Protein AF-A0A0U5K028-F1 (afdb_monomer_lite)

pLDDT: mean 82.82, std 14.34, range [50.22, 97.19]

Radius of gyration: 14.16 Å; chains: 1; bounding box: 29×30×33 Å

Sequence (47 aa):
MSYGYITKLSENVNRQHVRYNNRYGTAIAADIYTPKNLEEDKLLLPS

Secondary structure (DSSP, 8-state):
--TT-SSPPPTTEEEEEEEEE-TTS-EEEEEEEEETT--GGGSSS--

Foldseek 3Di:
DPPPDPDDDDPQKDWDWDWDQDPVRDIDTDIDIDGPPDDPVVVPDDD

Structure (mmCIF, N/CA/C/O backbone):
data_AF-A0A0U5K028-F1
#
_entry.id   AF-A0A0U5K028-F1
#
loop_
_atom_site.group_PDB
_atom_site.id
_atom_site.type_symbol
_atom_site.label_atom_id
_atom_site.label_alt_id
_atom_site.label_comp_id
_atom_site.label_asym_id
_atom_site.label_entity_id
_atom_site.label_seq_id
_atom_site.pdbx_PDB_ins_code
_atom_site.Cartn_x
_atom_site.Cartn_y
_atom_site.Cartn_z
_atom_site.occupancy
_atom_site.B_iso_or_equiv
_atom_site.auth_seq_id
_atom_site.auth_comp_id
_atom_site.auth_asym_id
_atom_site.auth_atom_id
_atom_site.pdbx_PDB_model_num
ATOM 1 N N . MET A 1 1 ? 1.557 11.937 13.487 1.00 55.66 1 MET A N 1
ATOM 2 C CA . MET A 1 1 ? 1.366 11.616 12.055 1.00 55.66 1 MET A CA 1
ATOM 3 C C . MET A 1 1 ? 2.706 11.216 11.463 1.00 55.66 1 MET A C 1
ATOM 5 O O . MET A 1 1 ? 3.666 11.941 11.687 1.00 55.66 1 MET A O 1
ATOM 9 N N . SER A 1 2 ? 2.795 10.100 10.732 1.00 63.16 2 SER A N 1
ATOM 10 C CA . SER A 1 2 ? 3.936 9.873 9.832 1.00 63.16 2 SER A CA 1
ATOM 11 C C . SER A 1 2 ? 3.937 10.944 8.733 1.00 63.16 2 SER A C 1
ATOM 13 O O . SER A 1 2 ? 2.873 11.440 8.360 1.00 63.16 2 SER A O 1
ATOM 15 N N . TYR A 1 3 ? 5.112 11.334 8.246 1.00 66.25 3 TYR A N 1
ATOM 16 C CA . TYR A 1 3 ? 5.267 12.385 7.236 1.00 66.25 3 TYR A CA 1
ATOM 17 C C . TYR A 1 3 ? 4.502 12.021 5.944 1.00 66.25 3 TYR A C 1
ATOM 19 O O . TYR A 1 3 ? 4.668 10.914 5.439 1.00 66.25 3 TYR A O 1
ATOM 27 N N . GLY A 1 4 ? 3.637 12.918 5.446 1.00 73.00 4 GLY A N 1
ATOM 28 C CA . GLY A 1 4 ? 2.921 12.759 4.164 1.00 73.00 4 GLY A CA 1
ATOM 29 C C . GLY A 1 4 ? 1.434 12.365 4.215 1.00 73.00 4 GLY A C 1
ATOM 30 O O . GLY A 1 4 ? 0.813 12.280 3.161 1.00 73.00 4 GLY A O 1
ATOM 31 N N . TYR A 1 5 ? 0.830 12.161 5.392 1.00 78.31 5 TYR A N 1
ATOM 32 C CA . TYR A 1 5 ? -0.601 11.816 5.498 1.00 78.31 5 TYR A CA 1
ATOM 33 C C . TYR A 1 5 ? -1.439 13.006 5.961 1.00 78.31 5 TYR A C 1
ATOM 35 O O . TYR A 1 5 ? -1.148 13.611 6.991 1.00 78.31 5 TYR A O 1
ATOM 43 N N . ILE A 1 6 ? -2.517 13.291 5.227 1.00 82.81 6 ILE A N 1
ATOM 44 C CA . ILE A 1 6 ? -3.451 14.390 5.525 1.00 82.81 6 ILE A CA 1
ATOM 45 C C . ILE A 1 6 ? -4.413 14.079 6.684 1.00 82.81 6 ILE A C 1
ATOM 47 O O . ILE A 1 6 ? -5.107 14.970 7.161 1.00 82.81 6 ILE A O 1
ATOM 51 N N . THR A 1 7 ? -4.468 12.824 7.143 1.00 85.00 7 THR A N 1
ATOM 52 C CA . THR A 1 7 ? -5.338 12.381 8.242 1.00 85.00 7 THR A CA 1
ATOM 53 C C . THR A 1 7 ? -4.720 11.226 9.039 1.00 85.00 7 THR A C 1
ATOM 55 O O . THR A 1 7 ? -3.792 10.555 8.574 1.00 85.00 7 THR A O 1
ATOM 58 N N . LYS A 1 8 ? -5.229 10.990 10.256 1.00 89.38 8 LYS A N 1
ATOM 59 C CA . LYS A 1 8 ? -4.878 9.820 11.074 1.00 89.38 8 LYS A CA 1
ATOM 60 C C . LYS A 1 8 ? -5.432 8.561 10.400 1.00 89.38 8 LYS A C 1
ATOM 62 O O . LYS A 1 8 ? -6.585 8.530 9.978 1.00 89.38 8 LYS A O 1
ATOM 67 N N . LEU A 1 9 ? -4.615 7.511 10.329 1.00 88.56 9 LEU A N 1
ATOM 68 C CA . LEU A 1 9 ? -5.062 6.211 9.839 1.00 88.56 9 LEU A CA 1
ATOM 69 C C . LEU A 1 9 ? -6.121 5.630 10.787 1.00 88.56 9 LEU A C 1
ATOM 71 O O . LEU A 1 9 ? -5.920 5.621 12.003 1.00 88.56 9 LEU A O 1
ATOM 75 N N . SER A 1 10 ? -7.234 5.154 10.227 1.00 91.31 10 SER A N 1
ATOM 76 C CA . SER A 1 10 ? -8.283 4.475 10.992 1.00 91.31 10 SER A CA 1
ATOM 77 C C . SER A 1 10 ? -7.739 3.211 11.661 1.00 91.31 10 SER A C 1
ATOM 79 O O . SER A 1 10 ? -6.952 2.469 11.080 1.00 91.31 10 SER A O 1
ATOM 81 N N . GLU A 1 11 ? -8.186 2.937 12.883 1.00 92.00 11 GLU A N 1
ATOM 82 C CA . GLU A 1 11 ? -7.761 1.761 13.649 1.00 92.00 11 GLU A CA 1
ATOM 83 C C . GLU A 1 11 ? -8.374 0.457 13.118 1.00 92.00 11 GLU A C 1
ATOM 85 O O . GLU A 1 11 ? -7.884 -0.618 13.452 1.00 92.00 11 GLU A O 1
ATOM 90 N N . ASN A 1 12 ? -9.383 0.548 12.244 1.00 92.62 12 ASN A N 1
ATOM 91 C CA . ASN A 1 12 ? -10.087 -0.593 11.650 1.00 92.62 12 ASN A CA 1
ATOM 92 C C . ASN A 1 12 ? -9.489 -1.059 10.313 1.00 92.62 12 ASN A C 1
ATOM 94 O O . ASN A 1 12 ? -10.000 -2.007 9.712 1.00 92.62 12 ASN A O 1
ATOM 98 N N . VAL A 1 13 ? -8.429 -0.402 9.834 1.00 91.38 13 VAL A N 1
ATOM 99 C CA . VAL A 1 13 ? -7.769 -0.747 8.570 1.00 91.38 13 VAL A CA 1
ATOM 100 C C . VAL A 1 13 ? -6.304 -1.106 8.784 1.00 91.38 13 VAL A C 1
ATOM 102 O O . VAL A 1 13 ? -5.636 -0.584 9.677 1.00 91.38 13 VAL A O 1
ATOM 105 N N . ASN A 1 14 ? -5.806 -1.994 7.935 1.00 90.50 14 ASN A N 1
ATOM 106 C CA . ASN A 1 14 ? -4.391 -2.237 7.722 1.00 90.50 14 ASN A CA 1
ATOM 107 C C . ASN A 1 14 ? -3.931 -1.418 6.512 1.00 90.50 14 ASN A C 1
ATOM 109 O O . ASN A 1 14 ? -4.675 -1.269 5.542 1.00 90.50 14 ASN A O 1
ATOM 113 N N . ARG A 1 15 ? -2.706 -0.888 6.568 1.00 90.50 15 ARG A N 1
ATOM 114 C CA . ARG A 1 15 ? -2.048 -0.224 5.437 1.00 90.50 15 ARG A CA 1
ATOM 115 C C . ARG A 1 15 ? -0.811 -1.018 5.048 1.00 90.50 15 ARG A C 1
ATOM 117 O O . ARG A 1 15 ? 0.066 -1.221 5.884 1.00 90.50 15 ARG A O 1
ATOM 124 N N . GLN A 1 16 ? -0.724 -1.408 3.784 1.00 90.75 16 GLN A N 1
ATOM 125 C CA . GLN A 1 16 ? 0.429 -2.090 3.215 1.00 90.75 16 GLN A CA 1
ATOM 126 C C . GLN A 1 16 ? 1.095 -1.200 2.168 1.00 90.75 16 GLN A C 1
ATOM 128 O O . GLN A 1 16 ? 0.470 -0.811 1.185 1.00 90.75 16 GLN A O 1
ATOM 133 N N . HIS A 1 17 ? 2.379 -0.912 2.368 1.00 93.00 17 HIS A N 1
ATOM 134 C CA . HIS A 1 17 ? 3.211 -0.252 1.367 1.00 93.00 17 HIS A CA 1
ATOM 135 C C . HIS A 1 17 ? 3.652 -1.283 0.333 1.00 93.00 17 HIS A C 1
ATOM 137 O O . HIS A 1 17 ? 4.309 -2.265 0.681 1.00 93.00 17 HIS A O 1
ATOM 143 N N . VAL A 1 18 ? 3.290 -1.072 -0.929 1.00 93.94 18 VAL A N 1
ATOM 144 C CA . VAL A 1 18 ? 3.623 -1.983 -2.025 1.00 93.94 18 VAL A CA 1
ATOM 145 C C . VAL A 1 18 ? 4.427 -1.276 -3.099 1.00 93.94 18 VAL A C 1
ATOM 147 O O . VAL A 1 18 ? 4.293 -0.074 -3.336 1.00 93.94 18 VAL A O 1
ATOM 150 N N . ARG A 1 19 ? 5.265 -2.056 -3.776 1.00 95.38 19 ARG A N 1
ATOM 151 C CA . ARG A 1 19 ? 5.992 -1.629 -4.962 1.00 95.38 19 ARG A CA 1
ATOM 152 C C . ARG A 1 19 ? 5.955 -2.755 -5.979 1.00 95.38 19 ARG A C 1
ATOM 154 O O . ARG A 1 19 ? 6.548 -3.805 -5.751 1.00 95.38 19 ARG A O 1
ATOM 161 N N . TYR A 1 20 ? 5.287 -2.519 -7.098 1.00 94.44 20 TYR A N 1
ATOM 162 C CA . TYR A 1 20 ? 5.164 -3.490 -8.178 1.00 94.44 20 TYR A CA 1
ATOM 163 C C . TYR A 1 20 ? 5.803 -2.953 -9.445 1.00 94.44 20 TYR A C 1
ATOM 165 O O . TYR A 1 20 ? 5.624 -1.789 -9.788 1.00 94.44 20 TYR A O 1
ATOM 173 N N . ASN A 1 21 ? 6.522 -3.807 -10.165 1.00 95.69 21 ASN A N 1
ATOM 174 C CA . ASN A 1 21 ? 6.978 -3.475 -11.506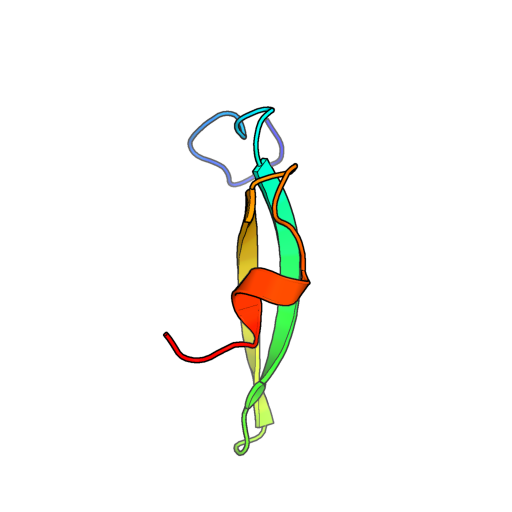 1.00 95.69 21 ASN A CA 1
ATOM 175 C C . ASN A 1 21 ? 5.911 -3.931 -12.496 1.00 95.69 21 ASN A C 1
ATOM 177 O O . ASN A 1 21 ? 5.524 -5.099 -12.499 1.00 95.69 21 ASN A O 1
ATOM 181 N N . ASN A 1 22 ? 5.425 -3.014 -13.330 1.00 92.44 22 ASN A N 1
ATOM 182 C CA . ASN A 1 22 ? 4.544 -3.391 -14.427 1.00 92.44 22 ASN A CA 1
ATOM 183 C C . ASN A 1 22 ? 5.335 -4.125 -15.530 1.00 92.44 22 ASN A C 1
ATOM 185 O O . ASN A 1 22 ? 6.567 -4.167 -15.520 1.00 92.44 22 ASN A O 1
ATOM 189 N N . ARG A 1 23 ? 4.622 -4.671 -16.525 1.00 96.38 23 ARG A N 1
ATOM 190 C CA . ARG A 1 23 ? 5.215 -5.386 -17.674 1.00 96.38 23 ARG A CA 1
ATOM 191 C C . ARG A 1 23 ? 6.287 -4.577 -18.425 1.00 96.38 23 ARG A C 1
ATOM 193 O O . ARG A 1 23 ? 7.142 -5.167 -19.074 1.00 96.38 23 ARG A O 1
ATOM 200 N N . TYR A 1 24 ? 6.241 -3.250 -18.341 1.00 96.62 24 TYR A N 1
ATOM 201 C CA . TYR A 1 24 ? 7.153 -2.327 -19.018 1.00 96.62 24 TYR A CA 1
ATOM 202 C C . TYR A 1 24 ? 8.334 -1.889 -18.137 1.00 96.62 24 TYR A C 1
ATOM 204 O O . TYR A 1 24 ? 9.077 -0.987 -18.511 1.00 96.62 24 TYR A O 1
ATOM 212 N N . GLY A 1 25 ? 8.508 -2.496 -16.959 1.00 93.50 25 GLY A N 1
ATOM 213 C CA . GLY A 1 25 ? 9.598 -2.175 -16.036 1.00 93.50 25 GLY A CA 1
ATOM 214 C C . GLY A 1 25 ? 9.399 -0.875 -15.250 1.00 93.50 25 GLY A C 1
ATOM 215 O O . GLY A 1 25 ? 10.316 -0.434 -14.563 1.00 93.50 25 GLY A O 1
ATOM 216 N N . THR A 1 26 ? 8.217 -0.252 -15.310 1.00 96.44 26 THR A N 1
ATOM 217 C CA . THR A 1 26 ? 7.898 0.908 -14.470 1.00 96.44 26 THR A CA 1
ATOM 218 C C . THR A 1 26 ? 7.504 0.443 -13.074 1.00 96.44 26 THR A C 1
ATOM 220 O O . THR A 1 26 ? 6.582 -0.362 -12.923 1.00 96.44 26 THR A O 1
ATOM 223 N N . ALA A 1 27 ? 8.172 0.978 -12.053 1.00 97.19 27 ALA A N 1
ATOM 224 C CA . ALA A 1 27 ? 7.815 0.734 -10.663 1.00 97.19 27 ALA A CA 1
ATOM 225 C C . ALA A 1 27 ? 6.624 1.609 -10.246 1.00 97.19 27 ALA A C 1
ATOM 227 O O . ALA A 1 27 ? 6.696 2.835 -10.300 1.00 97.19 27 ALA A O 1
ATOM 228 N N . ILE A 1 28 ? 5.556 0.972 -9.781 1.00 94.06 28 ILE A N 1
ATOM 229 C CA . ILE A 1 28 ? 4.379 1.601 -9.190 1.00 94.06 28 ILE A CA 1
ATOM 230 C C . ILE A 1 28 ? 4.471 1.391 -7.682 1.00 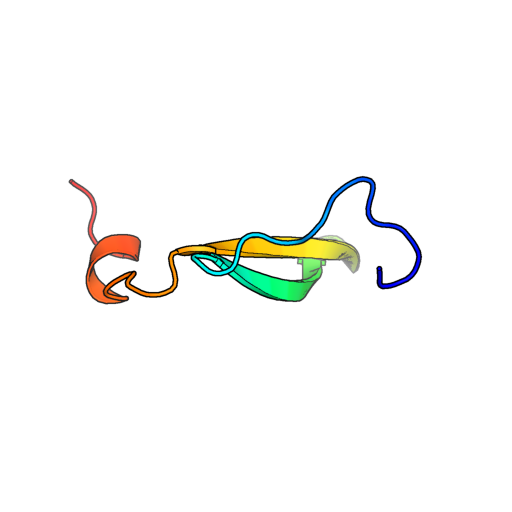94.06 28 ILE A C 1
ATOM 232 O O . ILE A 1 28 ? 4.409 0.256 -7.209 1.00 94.06 28 ILE A O 1
ATOM 236 N N . ALA A 1 29 ? 4.651 2.480 -6.940 1.00 94.62 29 ALA A N 1
ATOM 237 C CA . ALA A 1 29 ? 4.582 2.482 -5.484 1.00 94.62 29 ALA A CA 1
ATOM 238 C C . ALA A 1 29 ? 3.192 2.954 -5.047 1.00 94.62 29 ALA A C 1
ATOM 240 O O . ALA A 1 29 ? 2.696 3.957 -5.562 1.00 94.62 29 ALA A O 1
ATOM 241 N N . ALA A 1 30 ? 2.564 2.226 -4.129 1.00 91.06 30 ALA A N 1
ATOM 242 C CA . ALA A 1 30 ? 1.224 2.535 -3.646 1.00 91.06 30 ALA A CA 1
ATOM 243 C C . ALA A 1 30 ? 1.022 2.054 -2.206 1.00 91.06 30 ALA A C 1
ATOM 245 O O . ALA A 1 30 ? 1.758 1.200 -1.710 1.00 91.06 30 ALA A O 1
ATOM 246 N N . ASP A 1 31 ? -0.033 2.566 -1.579 1.00 91.31 31 ASP A N 1
ATOM 247 C CA . ASP A 1 31 ? -0.518 2.104 -0.284 1.00 91.31 31 ASP A CA 1
ATOM 248 C C . ASP A 1 31 ? -1.844 1.379 -0.492 1.00 91.31 31 ASP A C 1
ATOM 250 O O . ASP A 1 31 ? -2.816 1.977 -0.957 1.00 91.31 31 ASP A O 1
ATOM 254 N N . ILE A 1 32 ? -1.892 0.096 -0.146 1.00 91.19 32 ILE A N 1
ATOM 255 C CA . ILE A 1 32 ? -3.124 -0.695 -0.163 1.00 91.19 32 ILE A CA 1
ATOM 256 C C . ILE A 1 32 ? -3.740 -0.657 1.233 1.00 91.19 32 ILE A C 1
ATOM 258 O O . ILE A 1 32 ? -3.060 -0.924 2.226 1.00 91.19 32 ILE A O 1
ATOM 262 N N . TYR A 1 33 ? -5.031 -0.337 1.302 1.00 91.00 33 TYR A N 1
ATOM 263 C CA . TYR A 1 33 ? -5.803 -0.309 2.540 1.00 91.00 33 TYR A CA 1
ATOM 264 C C . TYR A 1 33 ? -6.800 -1.462 2.559 1.00 91.00 33 TYR A C 1
ATOM 266 O O . TYR A 1 33 ? -7.616 -1.584 1.647 1.00 91.00 33 TYR A O 1
ATOM 274 N N . THR A 1 34 ? -6.764 -2.280 3.608 1.00 91.00 34 THR A N 1
ATOM 275 C CA . THR A 1 34 ? -7.703 -3.394 3.798 1.00 91.00 34 THR A CA 1
ATOM 276 C C . THR A 1 34 ? -8.363 -3.324 5.174 1.00 91.00 34 THR A C 1
ATOM 278 O O . THR A 1 34 ? -7.737 -2.866 6.132 1.00 91.00 34 THR A O 1
ATOM 281 N N . PRO A 1 35 ? -9.628 -3.752 5.324 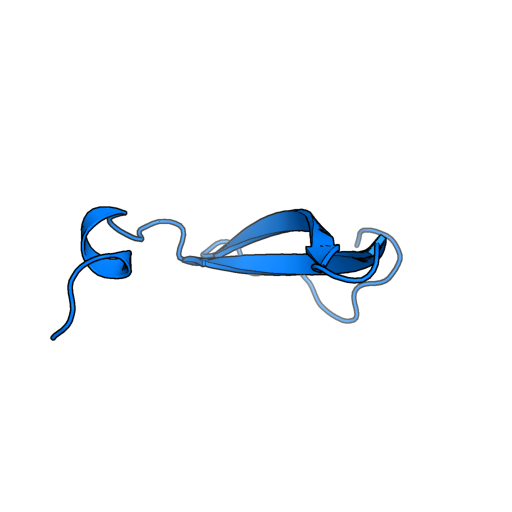1.00 91.94 35 PRO A N 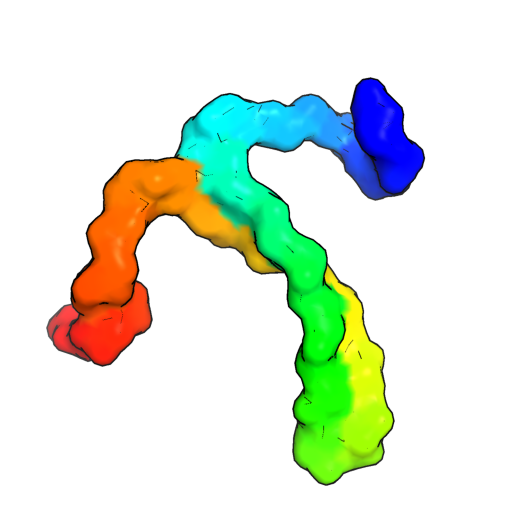1
ATOM 282 C CA . PRO A 1 35 ? -10.227 -3.935 6.642 1.00 91.94 35 PRO A CA 1
ATOM 283 C C . PRO A 1 35 ? -9.433 -4.957 7.464 1.00 91.94 35 PRO A C 1
ATOM 285 O O . PRO A 1 35 ? -8.997 -5.974 6.932 1.00 91.94 35 PRO A O 1
ATOM 288 N N . LYS A 1 36 ? -9.273 -4.726 8.772 1.00 87.56 36 LYS A N 1
ATOM 289 C CA . LYS A 1 36 ? -8.556 -5.668 9.656 1.00 87.56 36 LYS A CA 1
ATOM 290 C C . LYS A 1 36 ? -9.210 -7.043 9.766 1.00 87.56 36 LYS A C 1
ATOM 292 O O . LYS A 1 36 ? -8.506 -8.031 9.918 1.00 87.56 36 LYS A O 1
ATOM 297 N N . ASN A 1 37 ? -10.535 -7.090 9.674 1.00 85.12 37 ASN A N 1
ATOM 298 C CA . ASN A 1 37 ? -11.328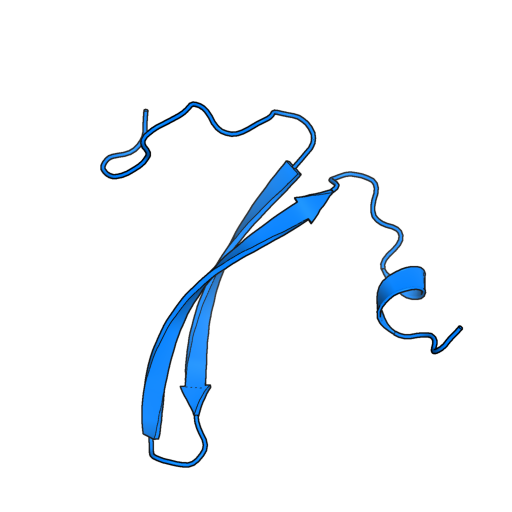 -8.314 9.811 1.00 85.12 37 ASN A CA 1
ATOM 299 C C . ASN A 1 37 ? -11.750 -8.868 8.444 1.00 85.12 37 ASN A C 1
ATOM 301 O O . ASN A 1 37 ? -12.844 -9.409 8.300 1.00 85.12 37 ASN A O 1
ATOM 305 N N . LEU A 1 38 ? -10.933 -8.645 7.415 1.00 79.06 38 LEU A N 1
ATOM 306 C CA . LEU A 1 38 ? -11.191 -9.192 6.094 1.00 79.06 38 LEU A CA 1
ATOM 307 C C . LEU A 1 38 ? -10.796 -10.674 6.092 1.00 79.06 38 LEU A C 1
ATOM 309 O O . LEU A 1 38 ? -9.625 -11.002 6.250 1.00 79.06 38 LEU A O 1
ATOM 313 N N . GLU A 1 39 ? -11.773 -11.559 5.923 1.00 74.81 39 GLU A N 1
ATOM 314 C CA . GLU A 1 39 ? -11.515 -12.973 5.639 1.00 74.81 39 GLU A CA 1
ATOM 315 C C . GLU A 1 39 ? -10.895 -13.071 4.237 1.00 74.81 39 GLU A C 1
ATOM 317 O O . GLU A 1 39 ? -11.529 -12.672 3.257 1.00 74.81 39 GLU A O 1
ATOM 322 N N . GLU A 1 40 ? -9.650 -13.553 4.142 1.00 63.03 40 GLU A N 1
ATOM 323 C CA . GLU A 1 40 ? -8.872 -13.610 2.889 1.00 63.03 40 GLU A CA 1
ATOM 324 C C . GLU A 1 40 ? -9.622 -14.338 1.758 1.00 63.03 40 GLU A C 1
ATOM 326 O O . GLU A 1 40 ? -9.546 -13.930 0.597 1.00 63.03 40 GLU A O 1
ATOM 331 N N . ASP A 1 41 ? -10.449 -15.326 2.105 1.00 61.56 41 ASP A N 1
ATOM 332 C CA . ASP A 1 41 ? -11.245 -16.125 1.167 1.00 61.56 41 ASP A CA 1
ATOM 333 C C . ASP A 1 41 ? -12.287 -15.307 0.381 1.00 61.56 41 ASP A C 1
ATOM 335 O O . ASP A 1 41 ? -12.690 -15.696 -0.715 1.00 61.56 41 ASP A O 1
ATOM 339 N N . LYS A 1 42 ? -12.706 -14.138 0.886 1.00 58.50 42 LYS A N 1
ATOM 340 C CA . LYS A 1 42 ? -13.689 -13.271 0.207 1.00 58.50 42 LYS A CA 1
ATOM 341 C C . LYS A 1 42 ? -13.091 -12.403 -0.901 1.00 58.50 42 LYS A C 1
ATOM 343 O O . LYS A 1 42 ? -13.849 -11.814 -1.666 1.00 58.50 42 LYS A O 1
ATOM 348 N N . LEU A 1 43 ? -11.763 -12.299 -1.002 1.00 61.41 43 LEU A N 1
ATOM 349 C CA . LEU A 1 43 ? -11.101 -11.499 -2.042 1.00 61.41 43 LEU A CA 1
ATOM 350 C C . LEU A 1 43 ? -10.925 -12.243 -3.372 1.00 61.41 43 LEU A C 1
ATOM 352 O O . LEU A 1 43 ? -10.767 -11.596 -4.406 1.00 61.41 43 LEU A O 1
ATOM 356 N N . LEU A 1 44 ? -10.906 -13.578 -3.346 1.00 58.62 44 LEU A N 1
ATOM 357 C CA . LEU A 1 44 ? -10.521 -14.412 -4.492 1.00 58.62 44 LEU A CA 1
ATOM 358 C C . LEU A 1 44 ? -11.689 -15.166 -5.137 1.00 58.62 44 LEU A C 1
ATOM 360 O O . LEU A 1 44 ? -11.495 -15.820 -6.161 1.00 58.62 44 LEU A O 1
ATOM 364 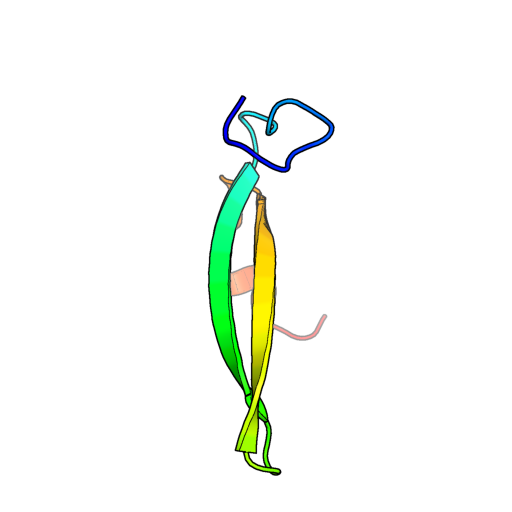N N . LEU A 1 45 ? -12.894 -15.073 -4.572 1.00 50.22 45 LEU A N 1
ATOM 365 C CA . LEU A 1 45 ? -14.078 -15.726 -5.120 1.00 50.22 45 LEU A CA 1
ATOM 366 C C . LEU A 1 45 ? -14.895 -14.725 -5.952 1.00 50.22 45 LEU A C 1
ATOM 368 O O . LEU A 1 45 ? -15.305 -13.692 -5.417 1.00 50.22 45 LEU A O 1
ATOM 372 N N . PRO A 1 46 ? -15.147 -14.998 -7.247 1.00 51.56 46 PRO A N 1
ATOM 373 C CA . PRO A 1 46 ? -16.146 -14.247 -7.989 1.00 51.56 46 PRO A CA 1
ATOM 374 C C . PRO A 1 46 ? -17.522 -14.520 -7.364 1.00 51.56 46 PRO A C 1
ATOM 376 O O . PRO A 1 46 ? -17.840 -15.661 -7.026 1.00 51.56 46 PRO A O 1
ATOM 379 N N . SER A 1 47 ? -18.291 -13.448 -7.178 1.00 58.56 47 SER A N 1
ATOM 380 C CA . SER A 1 47 ? -19.693 -13.459 -6.741 1.00 58.56 47 SER A CA 1
ATOM 381 C C . SER A 1 47 ? -20.601 -14.187 -7.720 1.00 58.56 47 SER A C 1
ATOM 383 O O . SER A 1 47 ? -20.430 -13.912 -8.932 1.00 58.56 47 SER A O 1
#

Organism: Limosilactobacillus reuteri (NCBI:txid1598)